Protein AF-A0A1F5ZMG3-F1 (afdb_monomer_lite)

pLDDT: mean 72.49, std 13.98, range [31.5, 93.44]

Foldseek 3Di:
DPPVLVVLLVLLLQLLLVCLVCVPPPVDDPVVNVVSVVVNVVSVVVNVVVVNDPQLVVLSNCCSNVVPNDPDRPVPDDPVRVVVSSCSSVDPVPPVPD

Radius of gyration: 13.79 Å; chains: 1; bounding box: 30×24×43 Å

Organism: NCBI:txid1798375

Sequence (98 aa):
MNETIKKLLKRYVQLTSWFVANESNQNLSVDQFETVLSEIGTVETQLFKGGVSLFAIDRIIKLVTDKNSLDKPISELTEDQQLKLFKAIFGEEAEWQT

Structure (mmCIF, N/CA/C/O backbone):
data_AF-A0A1F5ZMG3-F1
#
_entry.id   AF-A0A1F5ZMG3-F1
#
loop_
_atom_site.group_PDB
_atom_site.id
_atom_site.type_symbol
_atom_site.label_atom_id
_atom_site.label_alt_id
_atom_site.label_comp_id
_atom_site.label_asym_id
_atom_site.label_entity_id
_atom_site.label_seq_id
_atom_site.pdbx_PDB_ins_code
_atom_site.Cartn_x
_atom_site.Cartn_y
_atom_site.Cartn_z
_atom_site.occupancy
_atom_site.B_iso_or_equiv
_atom_site.auth_seq_id
_atom_site.auth_comp_id
_atom_site.auth_asym_id
_atom_site.auth_atom_id
_atom_site.pdbx_PDB_model_num
ATOM 1 N N . MET A 1 1 ? -7.198 1.612 16.583 1.00 60.75 1 MET A N 1
ATOM 2 C CA . MET A 1 1 ? -7.282 1.080 15.197 1.00 60.75 1 MET A CA 1
ATOM 3 C C . MET A 1 1 ? -7.163 -0.439 15.223 1.00 60.75 1 MET A C 1
ATOM 5 O O . MET A 1 1 ? -6.259 -0.943 15.875 1.00 60.75 1 MET A O 1
ATOM 9 N N . ASN A 1 2 ? -8.057 -1.150 14.529 1.00 75.12 2 ASN A N 1
ATOM 10 C CA . ASN A 1 2 ? -8.027 -2.612 14.399 1.00 75.12 2 ASN A CA 1
ATOM 11 C C . ASN A 1 2 ? -6.676 -3.072 13.806 1.00 75.12 2 ASN A C 1
ATOM 13 O O . ASN A 1 2 ? -6.244 -2.537 12.785 1.00 75.12 2 ASN A O 1
ATOM 17 N N . GLU A 1 3 ? -6.019 -4.059 14.422 1.00 79.50 3 GLU A N 1
ATOM 18 C CA . GLU A 1 3 ? -4.749 -4.642 13.944 1.00 79.50 3 GLU A CA 1
ATOM 19 C C . GLU A 1 3 ? -4.823 -5.127 12.487 1.00 79.50 3 GLU A C 1
ATOM 21 O O . GLU A 1 3 ? -3.844 -5.080 11.743 1.00 79.50 3 GLU A O 1
ATOM 26 N N . THR A 1 4 ? -6.015 -5.515 12.040 1.00 83.69 4 THR A N 1
ATOM 27 C CA . THR A 1 4 ? -6.293 -5.862 10.643 1.00 83.69 4 THR A CA 1
ATOM 28 C C . THR A 1 4 ? -6.085 -4.664 9.716 1.00 83.69 4 THR A C 1
ATOM 30 O O . THR A 1 4 ? -5.400 -4.782 8.705 1.00 83.69 4 THR A O 1
ATOM 33 N N . ILE A 1 5 ? -6.603 -3.486 10.081 1.00 81.06 5 ILE A N 1
ATOM 34 C CA . ILE A 1 5 ? -6.480 -2.263 9.271 1.00 81.06 5 ILE A CA 1
A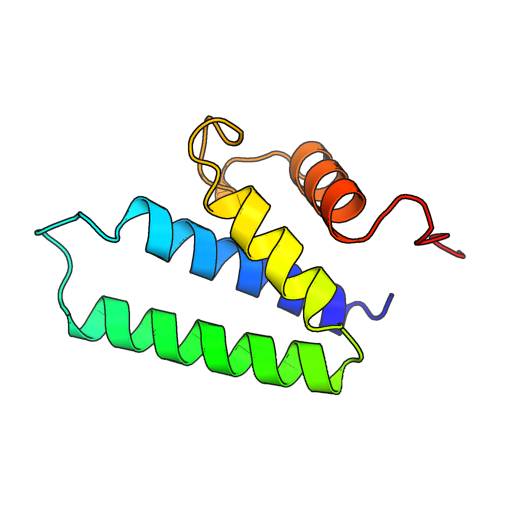TOM 35 C C . ILE A 1 5 ? -5.015 -1.824 9.197 1.00 81.06 5 ILE A C 1
ATOM 37 O O . ILE A 1 5 ? -4.538 -1.502 8.115 1.00 81.06 5 ILE A O 1
ATOM 41 N N . LYS A 1 6 ? -4.263 -1.900 10.305 1.00 77.94 6 LYS A N 1
ATOM 42 C CA . LYS A 1 6 ? -2.814 -1.614 10.302 1.00 77.94 6 LYS A CA 1
ATOM 43 C C . LYS A 1 6 ? -2.054 -2.480 9.300 1.00 77.94 6 LYS A C 1
ATOM 45 O O . LYS A 1 6 ? -1.245 -1.968 8.529 1.00 77.94 6 LYS A O 1
ATOM 50 N N . LYS A 1 7 ? -2.320 -3.790 9.296 1.00 84.06 7 LYS A N 1
ATOM 51 C CA . LYS A 1 7 ? -1.680 -4.733 8.366 1.00 84.06 7 LYS A CA 1
ATOM 52 C C . LYS A 1 7 ? -2.037 -4.425 6.913 1.00 84.06 7 LYS A C 1
ATOM 54 O O . LYS A 1 7 ? -1.153 -4.450 6.061 1.00 84.06 7 LYS A O 1
ATOM 59 N N . LEU A 1 8 ? -3.300 -4.095 6.643 1.00 86.06 8 LEU A N 1
ATOM 60 C CA . LEU A 1 8 ? -3.756 -3.715 5.306 1.00 86.06 8 LEU A CA 1
ATOM 61 C C . LEU A 1 8 ? -3.103 -2.422 4.827 1.00 86.06 8 LEU A C 1
ATOM 63 O O . LEU A 1 8 ? -2.616 -2.371 3.705 1.00 86.06 8 LEU A O 1
ATOM 67 N N . LEU A 1 9 ? -3.009 -1.414 5.692 1.00 81.19 9 LEU A N 1
ATOM 68 C CA . LEU A 1 9 ? -2.345 -0.154 5.375 1.00 81.19 9 LEU A CA 1
ATOM 69 C C . LEU A 1 9 ? -0.863 -0.355 5.072 1.00 81.19 9 LEU A C 1
ATOM 71 O O . LEU A 1 9 ? -0.375 0.146 4.064 1.00 81.19 9 LEU A O 1
ATOM 75 N N . LYS A 1 10 ? -0.1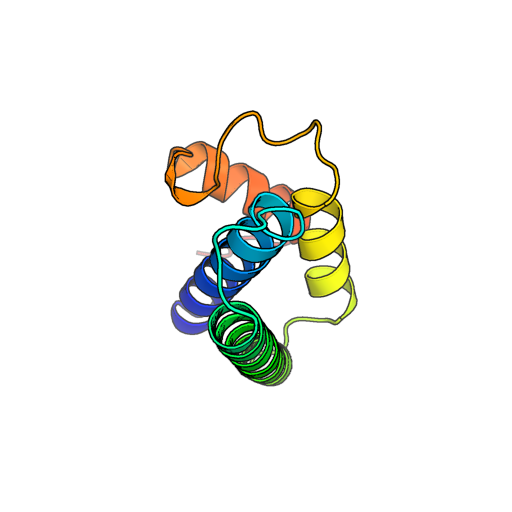55 -1.143 5.888 1.00 80.00 10 LYS A N 1
ATOM 76 C CA . LYS A 1 10 ? 1.246 -1.491 5.624 1.00 80.00 10 LYS A CA 1
ATOM 77 C C . LYS A 1 10 ? 1.411 -2.189 4.277 1.00 80.00 10 LYS A C 1
ATOM 79 O O . LYS A 1 10 ? 2.295 -1.815 3.512 1.00 80.00 10 LYS A O 1
ATOM 84 N N . ARG A 1 11 ? 0.541 -3.151 3.963 1.00 85.75 11 ARG A N 1
ATOM 85 C CA . ARG A 1 11 ? 0.580 -3.858 2.679 1.00 85.75 11 ARG A CA 1
ATOM 86 C C . ARG A 1 11 ? 0.277 -2.931 1.501 1.00 85.75 11 ARG A C 1
ATOM 88 O O . ARG A 1 11 ? 0.997 -2.971 0.511 1.00 85.75 11 ARG A O 1
ATOM 95 N N . TYR A 1 12 ? -0.732 -2.073 1.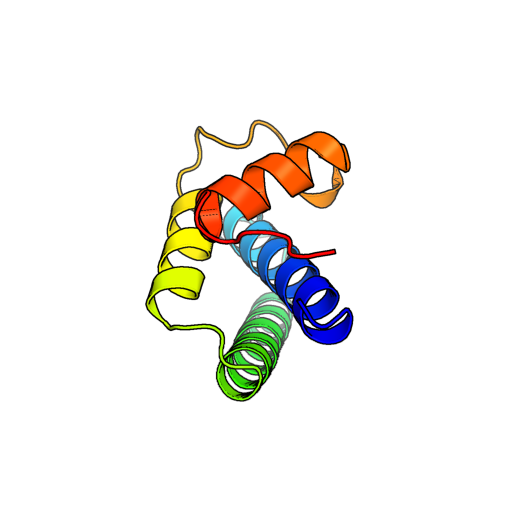622 1.00 85.69 12 TYR A N 1
ATOM 96 C CA . TYR A 1 12 ? -1.098 -1.099 0.593 1.00 85.69 12 TYR A CA 1
ATOM 97 C C . TYR A 1 12 ? 0.061 -0.155 0.262 1.00 85.69 12 TYR A C 1
ATOM 99 O O . TYR A 1 12 ? 0.428 0.030 -0.896 1.00 85.69 12 TYR A O 1
ATOM 107 N N . VAL A 1 13 ? 0.696 0.375 1.304 1.00 80.56 13 VAL A N 1
ATOM 108 C CA . VAL A 1 13 ? 1.863 1.250 1.213 1.00 80.56 13 VAL A CA 1
ATOM 109 C C . VAL A 1 13 ? 3.055 0.538 0.547 1.00 80.56 13 VAL A C 1
ATOM 111 O O . VAL A 1 13 ? 3.731 1.118 -0.301 1.00 80.56 13 VAL A O 1
ATOM 114 N N . GLN A 1 14 ? 3.309 -0.730 0.881 1.00 80.88 14 GLN A N 1
ATOM 115 C CA . GLN A 1 14 ? 4.388 -1.516 0.268 1.00 80.88 14 GLN A CA 1
ATOM 116 C C . GLN A 1 14 ? 4.152 -1.778 -1.224 1.00 80.88 14 GLN A C 1
ATOM 118 O O . GLN A 1 14 ? 5.070 -1.596 -2.021 1.00 80.88 14 GLN A O 1
ATOM 123 N N . LEU A 1 15 ? 2.935 -2.181 -1.601 1.00 84.69 15 LEU A N 1
ATOM 124 C CA . LEU A 1 15 ? 2.587 -2.481 -2.992 1.00 84.69 15 LEU A CA 1
ATOM 125 C C . LEU A 1 15 ? 2.637 -1.228 -3.871 1.00 84.69 15 LEU A C 1
ATOM 127 O O . LEU A 1 15 ? 3.236 -1.255 -4.943 1.00 84.69 15 LEU A O 1
ATOM 131 N N . THR A 1 16 ? 2.072 -0.116 -3.395 1.00 81.25 16 THR A N 1
ATOM 132 C CA . THR A 1 16 ? 2.118 1.171 -4.110 1.00 81.25 16 THR A CA 1
ATOM 133 C C . THR A 1 16 ? 3.552 1.686 -4.251 1.00 81.25 16 THR A C 1
ATOM 135 O O . THR A 1 16 ? 3.933 2.127 -5.331 1.00 81.25 16 THR A O 1
ATOM 138 N N . SER A 1 17 ? 4.389 1.542 -3.216 1.00 77.44 17 SER A N 1
ATOM 139 C CA . SER A 1 17 ? 5.815 1.905 -3.296 1.00 77.44 17 SER A CA 1
ATOM 140 C C . SER A 1 17 ? 6.578 1.050 -4.295 1.00 77.44 17 SER A C 1
ATOM 142 O O . SER A 1 17 ? 7.371 1.573 -5.073 1.00 77.44 17 SER A O 1
ATOM 144 N N . TRP A 1 18 ? 6.344 -0.266 -4.284 1.00 83.31 18 TRP A N 1
ATOM 145 C CA . TRP A 1 18 ? 6.959 -1.166 -5.252 1.00 83.31 18 TRP A CA 1
ATOM 146 C C . TRP A 1 18 ? 6.557 -0.781 -6.672 1.00 83.31 18 TRP A C 1
ATOM 148 O O . TRP A 1 18 ? 7.427 -0.688 -7.533 1.00 83.31 18 TRP A O 1
ATOM 158 N N . PHE A 1 19 ? 5.270 -0.505 -6.901 1.00 81.56 19 PHE A N 1
ATOM 159 C CA . PHE A 1 19 ? 4.762 -0.106 -8.208 1.00 81.56 19 PHE A CA 1
ATOM 160 C C . PHE A 1 19 ? 5.444 1.175 -8.700 1.00 81.56 19 PHE A C 1
ATOM 162 O O . PHE A 1 19 ? 6.034 1.163 -9.773 1.00 81.56 19 PHE A O 1
ATOM 169 N N . VAL A 1 20 ? 5.474 2.238 -7.888 1.00 77.19 20 VAL A N 1
ATOM 170 C CA . VAL A 1 20 ? 6.120 3.516 -8.251 1.00 77.19 20 VAL A CA 1
ATOM 171 C C . VAL A 1 20 ? 7.626 3.357 -8.490 1.00 77.19 20 VAL A C 1
ATOM 173 O O . VAL A 1 20 ? 8.165 3.936 -9.430 1.00 77.19 20 VAL A O 1
ATOM 176 N N . ALA A 1 21 ? 8.322 2.560 -7.675 1.00 76.25 21 ALA A N 1
ATOM 177 C CA . ALA A 1 21 ? 9.759 2.326 -7.842 1.00 76.25 21 ALA A CA 1
ATOM 178 C C . ALA A 1 21 ? 10.092 1.530 -9.115 1.00 76.25 21 ALA A C 1
ATOM 180 O O . ALA A 1 21 ? 11.201 1.634 -9.640 1.00 76.25 21 ALA A O 1
ATOM 181 N N . ASN A 1 22 ? 9.143 0.731 -9.606 1.00 78.19 22 ASN A N 1
ATOM 182 C CA . ASN A 1 22 ? 9.355 -0.193 -10.711 1.00 78.19 22 ASN A CA 1
ATOM 183 C C . ASN A 1 22 ? 8.594 0.175 -11.987 1.00 78.19 22 ASN A C 1
ATOM 185 O O . ASN A 1 22 ? 8.853 -0.448 -13.004 1.00 78.19 22 ASN A O 1
ATOM 189 N N . GLU A 1 23 ? 7.726 1.189 -11.993 1.00 74.50 23 GLU A N 1
ATOM 190 C CA . GLU A 1 23 ? 6.886 1.570 -13.147 1.00 74.50 23 GLU A CA 1
ATOM 191 C C . GLU A 1 23 ? 7.681 1.815 -14.443 1.00 74.50 23 GLU A C 1
ATOM 193 O O . GLU A 1 23 ? 7.158 1.673 -15.543 1.00 74.50 23 GLU A O 1
ATOM 198 N N . SER A 1 24 ? 8.961 2.181 -14.316 1.00 74.44 24 SER A N 1
ATOM 199 C CA . SER A 1 24 ? 9.880 2.440 -15.434 1.00 74.44 24 SER A CA 1
ATOM 200 C C . SER A 1 24 ? 10.884 1.301 -15.679 1.00 74.44 24 SER A C 1
ATOM 202 O O . SER A 1 24 ? 11.764 1.423 -16.531 1.00 74.44 24 SER A O 1
ATOM 204 N N . ASN A 1 25 ? 10.804 0.209 -14.915 1.00 77.19 25 ASN A N 1
ATOM 205 C CA . ASN A 1 25 ? 11.741 -0.907 -14.973 1.00 77.19 25 ASN A CA 1
ATOM 206 C C . ASN A 1 25 ? 11.378 -1.863 -16.118 1.00 77.19 25 ASN A C 1
ATOM 208 O O . ASN A 1 25 ? 10.471 -2.684 -16.006 1.00 77.19 25 ASN A O 1
ATOM 212 N N . GLN A 1 26 ? 12.142 -1.784 -17.207 1.00 72.38 26 GLN A N 1
ATOM 213 C CA . GLN A 1 26 ? 11.936 -2.586 -18.420 1.00 72.38 26 GLN A CA 1
ATOM 214 C C . GLN A 1 26 ? 12.265 -4.082 -18.250 1.00 72.38 26 GLN A C 1
ATOM 216 O O . GLN A 1 26 ? 11.982 -4.867 -19.150 1.00 72.38 26 GLN A O 1
ATOM 221 N N . ASN A 1 27 ? 12.857 -4.486 -17.119 1.00 79.75 27 ASN A N 1
ATOM 222 C CA . ASN A 1 27 ? 13.201 -5.885 -16.841 1.00 79.75 27 ASN A CA 1
ATOM 223 C C . ASN A 1 27 ? 12.067 -6.676 -16.169 1.00 79.75 27 ASN A C 1
ATOM 225 O O . ASN A 1 27 ? 12.206 -7.883 -15.977 1.00 79.75 27 ASN A O 1
ATOM 229 N N . LEU A 1 28 ? 10.977 -6.017 -15.768 1.00 78.62 28 LEU A N 1
ATOM 230 C CA . LEU A 1 28 ? 9.816 -6.669 -15.163 1.00 78.62 28 LEU A CA 1
ATOM 231 C C . LEU A 1 28 ? 8.753 -6.957 -16.221 1.00 78.62 28 LEU A C 1
ATOM 233 O O . LEU A 1 28 ? 8.551 -6.166 -17.143 1.00 78.62 28 LEU A O 1
ATOM 237 N N . SER A 1 29 ? 8.069 -8.096 -16.093 1.00 86.56 29 SER A N 1
ATOM 238 C CA . SER A 1 29 ? 7.002 -8.451 -17.029 1.00 86.56 29 SER A CA 1
ATOM 239 C C . SER A 1 29 ? 5.719 -7.677 -16.732 1.00 86.56 29 SER A C 1
ATOM 241 O O . SER A 1 29 ? 5.432 -7.325 -15.587 1.00 86.56 29 SER A O 1
ATOM 243 N N . VAL A 1 30 ? 4.910 -7.458 -17.771 1.00 83.50 30 VAL A N 1
ATOM 244 C CA . VAL A 1 30 ? 3.578 -6.842 -17.644 1.00 83.50 30 VAL A CA 1
ATOM 245 C C . VAL A 1 30 ? 2.716 -7.613 -16.639 1.00 83.50 30 VAL A C 1
ATOM 247 O O . VAL A 1 30 ? 2.127 -6.999 -15.754 1.00 83.50 30 VAL A O 1
ATOM 250 N N . ASP A 1 31 ? 2.753 -8.947 -16.675 1.00 87.44 31 ASP A N 1
ATOM 251 C CA . ASP A 1 31 ? 2.020 -9.819 -15.747 1.00 87.44 31 ASP A CA 1
ATOM 252 C C . ASP A 1 31 ? 2.357 -9.549 -14.266 1.00 87.44 31 ASP A C 1
ATOM 254 O O . ASP A 1 31 ? 1.493 -9.650 -13.388 1.00 87.44 31 ASP A O 1
ATOM 258 N N . GLN A 1 32 ? 3.609 -9.183 -13.957 1.00 81.12 32 GLN A N 1
ATOM 259 C CA . GLN A 1 32 ? 4.009 -8.821 -12.593 1.00 81.12 32 GLN A CA 1
ATOM 260 C C . GLN A 1 32 ? 3.362 -7.504 -12.153 1.00 81.12 32 GLN A C 1
ATOM 262 O O . GLN A 1 32 ? 2.888 -7.407 -11.020 1.00 81.12 32 GLN A O 1
ATOM 267 N N . PHE A 1 33 ? 3.289 -6.510 -13.042 1.00 82.50 33 PHE A N 1
ATOM 268 C CA . PHE A 1 33 ? 2.585 -5.258 -12.759 1.00 82.50 33 PHE A CA 1
ATOM 269 C C . PHE A 1 33 ? 1.082 -5.472 -12.607 1.00 82.50 33 PHE A C 1
ATOM 271 O O . PHE A 1 33 ? 0.497 -4.947 -11.663 1.00 82.50 33 PHE A O 1
ATOM 278 N N . GLU A 1 34 ? 0.464 -6.270 -13.479 1.00 85.06 34 GLU A N 1
ATOM 279 C CA . GLU A 1 34 ? -0.962 -6.600 -13.389 1.00 85.06 34 GLU A CA 1
ATOM 280 C C . GLU A 1 34 ? -1.299 -7.296 -12.066 1.00 85.06 34 GLU A C 1
ATOM 282 O O . GLU A 1 34 ? -2.274 -6.939 -11.402 1.00 85.06 34 GLU A O 1
ATOM 287 N N . THR A 1 35 ? -0.446 -8.228 -11.631 1.00 90.06 35 THR A N 1
ATOM 288 C CA . THR A 1 35 ? -0.590 -8.904 -10.335 1.00 90.06 35 THR A CA 1
ATOM 289 C C . THR A 1 35 ? -0.547 -7.900 -9.184 1.00 90.06 35 THR A C 1
ATOM 291 O O . THR A 1 35 ? -1.427 -7.905 -8.321 1.00 90.06 35 THR A O 1
ATOM 294 N N . VAL A 1 36 ? 0.441 -6.999 -9.177 1.00 87.19 36 VAL A N 1
ATOM 295 C CA . VAL A 1 36 ? 0.575 -5.989 -8.118 1.00 87.19 36 VAL A CA 1
ATOM 296 C C . VAL A 1 36 ? -0.600 -5.011 -8.125 1.00 87.19 36 VAL A C 1
ATOM 298 O O . VAL A 1 36 ? -1.152 -4.732 -7.063 1.00 87.19 36 VAL A O 1
ATOM 301 N N . LEU A 1 37 ? -1.039 -4.534 -9.292 1.00 84.75 37 LEU A N 1
ATOM 302 C CA . LEU A 1 37 ? -2.204 -3.652 -9.419 1.00 84.75 37 LEU A CA 1
ATOM 303 C C . LEU A 1 37 ? -3.493 -4.324 -8.924 1.00 84.75 37 LEU A C 1
ATOM 305 O O . LEU A 1 37 ? -4.284 -3.704 -8.210 1.00 84.75 37 LEU A O 1
ATOM 309 N N . SER A 1 38 ? -3.683 -5.608 -9.234 1.00 90.06 38 SER A N 1
ATOM 310 C CA . SER A 1 38 ? -4.814 -6.388 -8.725 1.00 90.06 38 SER A CA 1
ATOM 311 C C . SER A 1 38 ? -4.771 -6.534 -7.198 1.00 90.06 38 SER A C 1
ATOM 313 O O . SER A 1 38 ? -5.807 -6.439 -6.526 1.00 90.06 38 SER A O 1
ATOM 315 N N . GLU A 1 39 ? -3.586 -6.746 -6.617 1.00 92.25 39 GLU A N 1
ATOM 316 C CA . GLU A 1 39 ? -3.433 -6.780 -5.161 1.00 92.25 39 GLU A CA 1
ATOM 317 C C . GLU A 1 39 ? -3.712 -5.415 -4.519 1.00 92.25 39 GLU A C 1
ATOM 319 O O . GLU A 1 39 ? -4.414 -5.363 -3.508 1.00 92.25 39 GLU A O 1
ATOM 324 N N . ILE A 1 40 ? -3.230 -4.317 -5.115 1.00 87.62 40 ILE A N 1
ATOM 325 C CA . ILE A 1 40 ? -3.512 -2.942 -4.672 1.00 87.62 40 ILE A CA 1
ATOM 326 C C . ILE A 1 40 ? -5.028 -2.725 -4.590 1.00 87.62 40 ILE A C 1
ATOM 328 O O . ILE A 1 40 ? -5.530 -2.417 -3.508 1.00 87.62 40 ILE A O 1
ATOM 332 N N . GLY A 1 41 ? -5.773 -2.992 -5.671 1.00 83.38 41 GLY A N 1
ATOM 333 C CA . GLY A 1 41 ? -7.233 -2.820 -5.690 1.00 83.38 41 GLY A CA 1
ATOM 334 C C . GLY A 1 41 ? -7.973 -3.715 -4.683 1.00 83.38 41 GLY A C 1
ATOM 335 O O . GLY A 1 41 ? -8.972 -3.312 -4.074 1.00 83.38 41 GLY A O 1
ATOM 336 N N . THR A 1 42 ? -7.455 -4.922 -4.431 1.00 93.44 42 THR A N 1
ATOM 337 C CA . THR A 1 42 ? -7.998 -5.821 -3.399 1.00 93.44 42 THR A CA 1
ATOM 338 C C . THR A 1 42 ? -7.807 -5.244 -1.997 1.00 93.44 42 THR A C 1
ATOM 340 O O . THR A 1 42 ? -8.743 -5.249 -1.192 1.00 93.44 42 THR A O 1
ATOM 343 N N . VAL A 1 43 ? -6.611 -4.732 -1.693 1.00 90.12 43 VAL A N 1
ATOM 344 C CA . VAL A 1 43 ? -6.308 -4.136 -0.388 1.00 90.12 43 VAL A CA 1
ATOM 345 C C . VAL A 1 43 ? -7.093 -2.837 -0.186 1.00 90.12 43 VAL A C 1
ATOM 347 O O . VAL A 1 43 ? -7.662 -2.660 0.889 1.00 90.12 43 VAL A O 1
ATOM 350 N N . GLU A 1 44 ? -7.226 -1.979 -1.204 1.00 85.88 44 GLU A N 1
ATOM 351 C CA . GLU A 1 44 ? -8.083 -0.778 -1.153 1.00 85.88 44 GLU A CA 1
ATOM 352 C C . GLU A 1 44 ? -9.523 -1.124 -0.801 1.00 85.88 44 GLU A C 1
ATOM 354 O O . GLU A 1 44 ? -10.102 -0.548 0.118 1.00 85.88 44 GLU A O 1
ATOM 359 N N . THR A 1 45 ? -10.089 -2.128 -1.471 1.00 87.44 45 THR A N 1
ATOM 360 C CA . THR A 1 45 ? -11.454 -2.589 -1.196 1.00 87.44 45 THR A CA 1
ATOM 361 C C . THR A 1 45 ? -11.616 -3.026 0.263 1.00 87.44 45 THR A C 1
ATOM 363 O O . THR A 1 45 ? -12.640 -2.749 0.892 1.00 87.44 45 THR A O 1
ATOM 366 N N . GLN A 1 46 ? -10.616 -3.705 0.832 1.00 89.50 46 GLN A N 1
ATOM 367 C CA . GLN A 1 46 ? -10.640 -4.125 2.235 1.00 89.50 46 GLN A CA 1
ATOM 368 C C . GLN A 1 46 ? -10.481 -2.944 3.199 1.00 89.50 46 GLN A C 1
ATOM 370 O O . GLN A 1 46 ? -11.153 -2.909 4.230 1.00 89.50 46 GLN A O 1
ATOM 375 N N . LEU A 1 47 ? -9.650 -1.960 2.855 1.00 84.88 47 LEU A N 1
ATOM 376 C CA . LEU A 1 47 ? -9.493 -0.722 3.616 1.00 84.88 47 LEU A CA 1
ATOM 377 C C . LEU A 1 47 ? -10.794 0.090 3.637 1.00 84.88 47 LEU A C 1
ATOM 379 O O . LEU A 1 47 ? -11.224 0.499 4.717 1.00 84.88 47 LEU A O 1
ATOM 383 N N . PHE A 1 48 ? -11.479 0.230 2.496 1.00 82.56 48 PHE A N 1
ATOM 384 C CA . PHE A 1 48 ? -12.791 0.883 2.420 1.00 82.56 48 PHE A CA 1
ATOM 385 C C . PHE A 1 48 ? -13.837 0.176 3.280 1.00 82.56 48 PHE A C 1
ATOM 387 O O . PHE A 1 48 ? -14.542 0.821 4.054 1.00 82.56 48 PHE A O 1
ATOM 394 N N . LYS A 1 49 ? -13.901 -1.160 3.216 1.00 86.75 49 LYS A N 1
ATOM 395 C CA . LYS A 1 49 ? -14.777 -1.958 4.095 1.00 86.75 49 LYS A CA 1
ATOM 396 C C . LYS A 1 49 ? -14.425 -1.797 5.576 1.00 86.75 49 LYS A C 1
ATOM 398 O O . LYS A 1 49 ? -15.305 -1.893 6.424 1.00 86.75 49 LYS A O 1
ATOM 403 N N . GLY A 1 50 ? -13.152 -1.546 5.881 1.00 82.88 50 GLY A N 1
ATOM 404 C CA . GLY A 1 50 ? -12.653 -1.233 7.218 1.00 82.88 50 GLY A CA 1
ATOM 405 C C . GLY A 1 50 ? -12.902 0.208 7.676 1.00 82.88 50 GLY A C 1
ATOM 406 O O . GLY A 1 50 ? -12.486 0.553 8.779 1.00 82.88 50 GLY A O 1
ATOM 407 N N . GLY A 1 51 ? -13.557 1.045 6.864 1.00 80.38 51 GLY A N 1
ATOM 408 C CA . GLY A 1 51 ? -13.873 2.436 7.198 1.00 80.38 51 GLY A CA 1
ATOM 409 C C . GLY A 1 51 ? -12.762 3.442 6.883 1.00 80.38 51 GLY A C 1
ATOM 410 O O . GLY A 1 51 ? -12.857 4.597 7.292 1.00 80.38 51 GLY A O 1
ATOM 411 N N . VAL A 1 52 ? -11.711 3.040 6.161 1.00 79.44 52 VAL A N 1
ATOM 412 C CA . VAL A 1 52 ? -10.685 3.975 5.676 1.00 79.44 52 VAL A CA 1
ATOM 413 C C . VAL A 1 52 ? -11.266 4.799 4.531 1.00 79.44 52 VAL A C 1
ATOM 415 O O . VAL A 1 52 ? -11.837 4.251 3.594 1.00 79.44 52 VAL A O 1
ATOM 418 N N . SER A 1 53 ? -11.141 6.123 4.603 1.00 81.38 53 SER A N 1
ATOM 419 C CA . SER A 1 53 ? -11.706 7.029 3.603 1.00 81.38 53 SER A CA 1
ATOM 420 C C . SER A 1 53 ? -10.844 7.119 2.341 1.00 81.38 53 SER A C 1
ATOM 422 O O . SER A 1 53 ? -9.623 6.961 2.390 1.00 81.38 53 SER A O 1
ATOM 424 N N . LEU A 1 54 ? -11.474 7.469 1.213 1.00 76.69 54 LEU A N 1
ATOM 425 C CA . LEU A 1 54 ? -10.781 7.793 -0.046 1.00 76.69 54 LEU A CA 1
ATOM 426 C C . LEU A 1 54 ? -9.716 8.874 0.157 1.00 76.69 54 LEU A C 1
ATOM 428 O O . LEU A 1 54 ? -8.628 8.767 -0.386 1.00 76.69 54 LEU A O 1
ATOM 432 N N . PHE A 1 55 ? -9.992 9.865 1.007 1.00 78.75 55 PHE A N 1
ATOM 433 C CA . PHE A 1 55 ? -9.038 10.919 1.347 1.00 78.75 55 PHE A CA 1
ATOM 434 C C . PHE A 1 55 ? -7.752 10.384 1.995 1.00 78.75 55 PHE A C 1
ATOM 436 O O . PHE A 1 55 ? -6.659 10.863 1.692 1.00 78.75 55 PHE A O 1
ATOM 443 N N . ALA A 1 56 ? -7.864 9.386 2.876 1.00 74.19 56 ALA A N 1
ATOM 444 C CA . ALA A 1 56 ? -6.700 8.760 3.492 1.00 74.19 56 ALA A CA 1
ATOM 445 C C . ALA A 1 56 ? -5.888 7.952 2.469 1.00 74.19 56 ALA A C 1
ATOM 447 O O . ALA A 1 56 ? -4.662 8.034 2.474 1.00 74.19 56 ALA A O 1
ATOM 448 N N . ILE A 1 57 ? -6.559 7.237 1.559 1.00 75.50 57 ILE A N 1
ATOM 449 C CA . ILE A 1 57 ? -5.913 6.535 0.439 1.00 75.50 57 ILE A CA 1
ATOM 450 C C . ILE A 1 57 ? -5.165 7.523 -0.468 1.00 75.50 57 ILE A C 1
ATOM 452 O O . ILE A 1 57 ? -3.979 7.338 -0.731 1.00 75.50 57 ILE A O 1
ATOM 456 N N . ASP A 1 58 ? -5.803 8.631 -0.842 1.00 77.56 58 ASP A N 1
ATOM 457 C CA . ASP A 1 58 ? -5.205 9.697 -1.656 1.00 77.56 58 ASP A CA 1
ATOM 458 C C . ASP A 1 58 ? -3.945 10.291 -1.011 1.00 77.56 58 ASP A C 1
ATOM 460 O O . ASP A 1 58 ? -2.966 10.598 -1.693 1.00 77.56 58 ASP A O 1
ATOM 464 N N . ARG A 1 59 ? -3.940 10.447 0.319 1.00 76.00 59 ARG A N 1
ATOM 465 C CA . ARG A 1 59 ? -2.759 10.902 1.067 1.00 76.00 59 ARG A CA 1
ATOM 466 C C . ARG A 1 59 ? -1.621 9.889 1.040 1.00 76.00 59 ARG A C 1
ATOM 468 O O . ARG A 1 59 ? -0.472 10.308 0.928 1.00 76.00 59 ARG A O 1
ATOM 475 N N . ILE A 1 60 ? -1.923 8.590 1.121 1.00 74.06 60 ILE A N 1
ATOM 476 C CA . ILE A 1 60 ? -0.912 7.533 0.970 1.00 74.06 60 ILE A CA 1
ATOM 477 C C . ILE A 1 60 ? -0.283 7.621 -0.414 1.00 74.06 60 ILE A C 1
ATOM 479 O O . ILE A 1 60 ? 0.939 7.679 -0.513 1.00 74.06 60 ILE A O 1
ATOM 483 N N . ILE A 1 61 ? -1.112 7.666 -1.461 1.00 72.62 61 ILE A N 1
ATOM 484 C CA . ILE A 1 61 ? -0.641 7.733 -2.846 1.00 72.62 61 ILE A CA 1
ATOM 485 C C . ILE A 1 61 ? 0.244 8.961 -3.019 1.00 72.62 61 ILE A C 1
ATOM 487 O O . ILE A 1 61 ? 1.393 8.808 -3.414 1.00 72.62 61 ILE A O 1
ATOM 491 N N . LYS A 1 62 ? -0.236 10.153 -2.635 1.00 74.19 62 LYS A N 1
ATOM 492 C CA . LYS A 1 62 ? 0.551 11.392 -2.710 1.00 74.19 62 LYS A CA 1
ATOM 493 C C . LYS A 1 62 ? 1.905 11.228 -2.043 1.00 74.19 62 LYS A C 1
ATOM 495 O O . LYS A 1 62 ? 2.912 11.478 -2.686 1.00 74.19 62 LYS A O 1
ATOM 500 N N . LEU A 1 63 ? 1.936 10.729 -0.812 1.00 71.75 63 LEU A N 1
ATOM 501 C CA . LEU A 1 63 ? 3.171 10.589 -0.051 1.00 71.75 63 LEU A CA 1
ATOM 502 C C . LEU A 1 63 ? 4.159 9.586 -0.673 1.00 71.75 63 LEU A C 1
ATOM 504 O O . LEU A 1 63 ? 5.363 9.817 -0.635 1.00 71.75 63 LEU A O 1
ATOM 508 N N . VAL A 1 64 ? 3.664 8.496 -1.262 1.00 70.56 64 VAL A N 1
ATOM 509 C CA . VAL A 1 64 ? 4.495 7.494 -1.952 1.00 70.56 64 VAL A CA 1
ATOM 510 C C . VAL A 1 64 ? 4.959 7.989 -3.330 1.00 70.56 64 VAL A C 1
ATOM 512 O O . VAL A 1 64 ? 6.071 7.684 -3.753 1.00 70.56 64 VAL A O 1
ATOM 515 N N . THR A 1 65 ? 4.124 8.757 -4.036 1.00 66.44 65 THR A N 1
ATOM 516 C CA . THR A 1 65 ? 4.426 9.305 -5.372 1.00 66.44 65 THR A CA 1
ATOM 517 C C . THR A 1 65 ? 5.273 10.570 -5.344 1.00 66.44 65 THR A C 1
ATOM 519 O O . THR A 1 65 ? 5.900 10.895 -6.353 1.00 66.44 65 THR A O 1
ATOM 522 N N . ASP A 1 66 ? 5.313 11.284 -4.217 1.00 70.19 66 ASP A N 1
ATOM 523 C CA . ASP A 1 66 ? 6.168 12.452 -4.029 1.00 70.19 66 ASP A CA 1
ATOM 524 C C . ASP A 1 66 ? 7.620 11.965 -3.878 1.00 70.19 66 ASP A C 1
ATOM 526 O O . ASP A 1 66 ? 8.150 11.809 -2.775 1.00 70.19 66 ASP A O 1
ATOM 530 N N . LYS A 1 67 ? 8.231 11.645 -5.032 1.00 48.81 67 LYS A N 1
ATOM 531 C CA . LYS A 1 67 ? 9.522 10.961 -5.274 1.00 48.81 67 LYS A CA 1
ATOM 532 C C . LYS A 1 67 ? 10.746 11.543 -4.539 1.00 48.81 67 LYS A C 1
ATOM 534 O O . LYS A 1 67 ? 11.833 10.997 -4.677 1.00 48.81 67 LYS A O 1
ATOM 539 N N . ASN A 1 68 ? 10.584 12.602 -3.747 1.00 48.75 68 ASN A N 1
ATOM 540 C CA . ASN A 1 68 ? 11.635 13.251 -2.957 1.00 48.75 68 ASN A CA 1
ATOM 541 C C . ASN A 1 68 ? 11.495 13.062 -1.435 1.00 48.75 68 ASN A C 1
ATOM 543 O O . ASN A 1 68 ? 12.349 13.531 -0.690 1.00 48.75 68 ASN A O 1
ATOM 547 N N . SER A 1 69 ? 10.430 12.416 -0.950 1.00 50.62 69 SER A N 1
ATOM 548 C CA . SER A 1 69 ? 10.181 12.293 0.499 1.00 50.62 69 SER A CA 1
ATOM 549 C C . SER A 1 69 ? 10.716 10.995 1.109 1.00 50.62 69 SER A C 1
ATOM 551 O O . SER A 1 69 ? 10.839 10.879 2.329 1.00 50.62 69 SER A O 1
ATOM 553 N N . LEU A 1 70 ? 11.014 10.000 0.272 1.00 54.34 70 LEU A N 1
ATOM 554 C CA . LEU A 1 70 ? 11.456 8.677 0.689 1.00 54.34 70 LEU A CA 1
ATOM 555 C C . LEU A 1 70 ? 12.750 8.326 -0.042 1.00 54.34 70 LEU A C 1
ATOM 557 O O . LEU A 1 70 ? 12.724 7.759 -1.127 1.00 54.34 70 LEU A O 1
ATOM 561 N N . ASP A 1 71 ? 13.886 8.629 0.591 1.00 56.06 71 ASP A N 1
ATOM 562 C CA . ASP A 1 71 ? 15.230 8.276 0.097 1.00 56.06 71 ASP A CA 1
ATOM 563 C C . ASP A 1 71 ? 15.422 6.761 -0.111 1.00 56.06 71 ASP A C 1
ATOM 565 O O . ASP A 1 71 ? 16.415 6.329 -0.697 1.00 56.06 71 ASP A O 1
ATOM 569 N N . LYS A 1 72 ? 14.511 5.935 0.424 1.00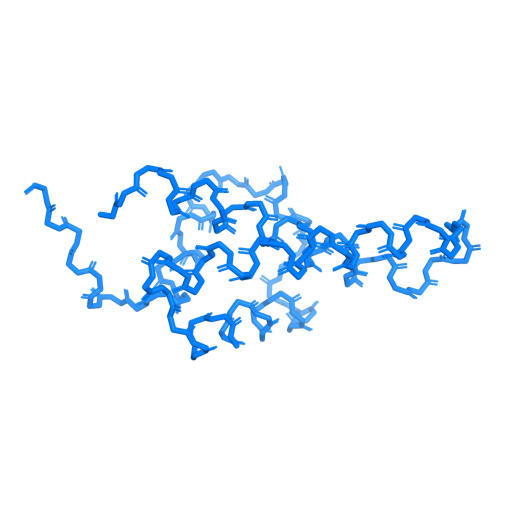 60.06 72 LYS A N 1
ATOM 570 C CA . LYS A 1 72 ? 14.574 4.472 0.410 1.00 60.06 72 LYS A CA 1
ATOM 571 C C . LYS A 1 72 ? 13.179 3.850 0.306 1.00 60.06 72 LYS A C 1
ATOM 573 O O . LYS A 1 72 ? 12.210 4.452 0.779 1.00 60.06 72 LYS A O 1
ATOM 578 N N . PRO A 1 73 ? 13.069 2.618 -0.226 1.00 60.69 73 PRO A N 1
ATOM 579 C CA . PRO A 1 73 ? 11.838 1.835 -0.174 1.00 60.69 73 PRO A CA 1
ATOM 580 C C . PRO A 1 73 ? 11.281 1.730 1.252 1.00 60.69 73 PRO A C 1
ATOM 582 O O . PRO A 1 73 ? 12.032 1.604 2.217 1.00 60.69 73 PRO A O 1
ATOM 585 N N . ILE A 1 74 ? 9.954 1.690 1.406 1.00 61.47 74 ILE A N 1
ATOM 586 C CA . ILE A 1 74 ? 9.311 1.636 2.734 1.00 61.47 74 ILE A CA 1
ATOM 587 C C . ILE A 1 74 ? 9.698 0.386 3.539 1.00 61.47 74 ILE A C 1
ATOM 589 O O . ILE A 1 74 ? 9.755 0.431 4.769 1.00 61.47 74 ILE A O 1
ATOM 593 N N . SER A 1 75 ? 10.027 -0.716 2.861 1.00 56.47 75 SER A N 1
ATOM 594 C CA . SER A 1 75 ? 10.579 -1.930 3.479 1.00 56.47 75 SER A CA 1
ATOM 595 C C . SER A 1 75 ? 11.923 -1.716 4.180 1.00 56.47 75 SER A C 1
ATOM 597 O O . SER A 1 75 ? 12.280 -2.520 5.034 1.00 56.47 75 SER A O 1
ATOM 599 N N . GLU A 1 76 ? 12.648 -0.654 3.835 1.00 65.38 76 GLU A N 1
ATOM 600 C CA . GLU A 1 76 ? 13.945 -0.286 4.412 1.00 65.38 76 GLU A CA 1
ATOM 601 C C . GLU A 1 76 ? 13.839 0.828 5.463 1.00 65.38 76 GLU A C 1
ATOM 603 O O . GLU A 1 76 ? 14.837 1.186 6.091 1.00 65.38 76 GLU A O 1
ATOM 608 N N . LEU A 1 77 ? 12.641 1.379 5.674 1.00 66.94 77 LEU A N 1
ATOM 609 C CA . LEU A 1 77 ? 12.385 2.333 6.747 1.00 66.94 77 LEU A CA 1
ATOM 610 C C . LEU A 1 77 ? 12.311 1.619 8.094 1.00 66.94 77 LEU A C 1
ATOM 612 O O . LEU A 1 77 ? 11.756 0.523 8.208 1.00 66.94 77 LEU A O 1
ATOM 616 N N . THR A 1 78 ? 12.795 2.286 9.139 1.00 68.50 78 THR A N 1
ATOM 617 C CA . THR A 1 78 ? 12.586 1.825 10.514 1.00 68.50 78 THR A CA 1
ATOM 618 C C . THR A 1 78 ? 11.101 1.878 10.876 1.00 68.50 78 THR A C 1
ATOM 620 O O . THR A 1 78 ? 10.333 2.649 10.295 1.00 68.50 78 THR A O 1
ATOM 623 N N . GLU A 1 79 ? 10.674 1.093 11.870 1.00 61.44 79 GLU A N 1
ATOM 624 C CA . GLU A 1 79 ? 9.288 1.147 12.363 1.00 61.44 79 GLU A CA 1
ATOM 625 C C . GLU A 1 79 ? 8.873 2.564 12.773 1.00 61.44 79 GLU A C 1
ATOM 627 O O . GLU A 1 79 ? 7.742 2.969 12.526 1.00 61.44 79 GLU A O 1
ATOM 632 N N . ASP A 1 80 ? 9.801 3.346 13.319 1.00 60.44 80 ASP A N 1
ATOM 633 C CA . ASP A 1 80 ? 9.570 4.721 13.759 1.00 60.44 80 ASP A CA 1
ATOM 634 C C . ASP A 1 80 ? 9.331 5.681 12.580 1.00 60.44 80 ASP A C 1
ATOM 636 O O . ASP A 1 80 ? 8.466 6.560 12.627 1.00 60.44 80 ASP A O 1
ATOM 640 N N . GLN A 1 81 ? 10.058 5.483 11.476 1.00 64.75 81 GLN A N 1
ATOM 641 C CA . GLN A 1 81 ? 9.844 6.208 10.222 1.00 64.75 81 GLN A CA 1
ATOM 642 C C . GLN A 1 81 ? 8.529 5.796 9.561 1.00 64.75 81 GLN A C 1
ATOM 644 O O . GLN A 1 81 ? 7.774 6.664 9.130 1.00 64.75 81 GLN A O 1
ATOM 649 N N . GLN A 1 82 ? 8.217 4.495 9.548 1.00 65.00 82 GLN A N 1
ATOM 650 C CA . GLN A 1 82 ? 6.927 3.986 9.080 1.00 65.00 82 GLN A CA 1
ATOM 651 C C . GLN A 1 82 ? 5.784 4.588 9.909 1.00 65.00 82 GLN A C 1
ATOM 653 O O . GLN A 1 82 ? 4.807 5.072 9.346 1.00 65.00 82 GLN A O 1
ATOM 658 N N . LEU A 1 83 ? 5.919 4.639 11.238 1.00 62.62 83 LEU A N 1
ATOM 659 C CA . LEU A 1 83 ? 4.920 5.193 12.150 1.00 62.62 83 LEU A CA 1
ATOM 660 C C . LEU A 1 83 ? 4.706 6.696 11.936 1.00 62.62 83 LEU A C 1
ATOM 662 O O . LEU A 1 83 ? 3.562 7.148 11.924 1.00 62.62 83 LEU A O 1
ATOM 666 N N . LYS A 1 84 ? 5.777 7.473 11.737 1.00 62.59 84 LYS A N 1
ATOM 667 C CA . LYS A 1 84 ? 5.686 8.898 11.373 1.00 62.59 84 LYS A CA 1
ATOM 668 C C . LYS A 1 84 ? 4.978 9.094 10.035 1.00 62.59 84 LYS A C 1
ATOM 670 O O . LYS A 1 84 ? 4.126 9.973 9.934 1.00 62.59 84 LYS A O 1
ATOM 675 N N . LEU A 1 85 ? 5.266 8.236 9.056 1.00 67.06 85 LEU A N 1
ATOM 676 C CA . LEU A 1 85 ? 4.567 8.199 7.774 1.00 67.06 85 LEU A CA 1
ATOM 677 C C . LEU A 1 85 ? 3.063 7.985 7.976 1.00 67.06 85 LEU A C 1
ATOM 679 O O . LEU A 1 85 ? 2.244 8.759 7.488 1.00 67.06 85 LEU A O 1
ATOM 683 N N . PHE A 1 86 ? 2.702 6.965 8.759 1.00 63.06 86 PHE A N 1
ATOM 684 C CA . PHE A 1 86 ? 1.313 6.655 9.076 1.00 63.06 86 PHE A CA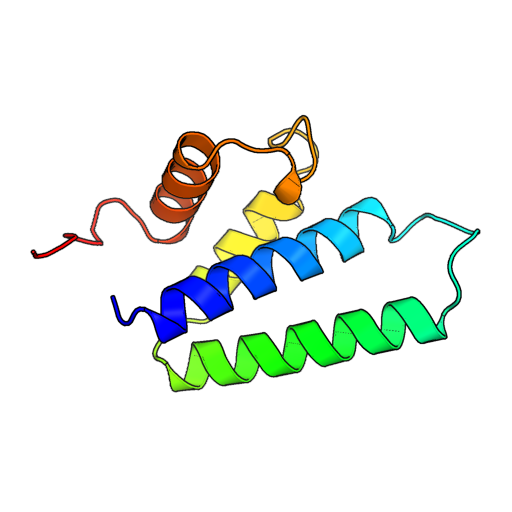 1
ATOM 685 C C . PHE A 1 86 ? 0.630 7.831 9.782 1.00 63.06 86 PHE A C 1
ATOM 687 O O . PHE A 1 86 ? -0.460 8.229 9.386 1.00 63.06 86 PHE A O 1
ATOM 694 N N . LYS A 1 87 ? 1.271 8.457 10.772 1.00 60.78 87 LYS A N 1
ATOM 695 C CA . LYS A 1 87 ? 0.717 9.645 11.443 1.00 60.78 87 LYS A CA 1
ATOM 696 C C . LYS A 1 87 ? 0.518 10.824 10.484 1.00 60.78 87 LYS A C 1
ATOM 698 O O . LYS A 1 87 ? -0.503 11.494 10.568 1.00 60.78 87 LYS A O 1
ATOM 703 N N . ALA A 1 88 ? 1.431 11.050 9.539 1.00 63.25 88 ALA A N 1
ATOM 704 C CA . ALA A 1 88 ? 1.280 12.101 8.529 1.00 63.25 88 ALA A CA 1
ATOM 705 C C . ALA A 1 88 ? 0.103 11.832 7.570 1.00 63.25 88 ALA A C 1
ATOM 707 O O . ALA A 1 88 ? -0.636 12.746 7.205 1.00 63.25 88 ALA A O 1
ATOM 708 N N . ILE A 1 89 ? -0.109 10.567 7.201 1.00 59.31 89 ILE A N 1
ATOM 709 C CA . ILE A 1 89 ? -1.205 10.134 6.325 1.00 59.31 89 ILE A CA 1
ATOM 710 C C . ILE A 1 89 ? -2.560 10.277 7.034 1.00 59.31 89 ILE A C 1
ATOM 712 O O . ILE A 1 89 ? -3.492 10.872 6.487 1.00 59.31 89 ILE A O 1
ATOM 716 N N . PHE A 1 90 ? -2.662 9.752 8.255 1.00 60.84 90 PHE A N 1
ATOM 717 C CA . PHE A 1 90 ? -3.919 9.638 9.001 1.00 60.84 90 PHE A CA 1
ATOM 718 C C . PHE A 1 90 ? -4.230 10.850 9.897 1.00 60.84 90 PHE A C 1
ATOM 720 O O . PHE A 1 90 ? -5.350 10.956 10.384 1.00 60.84 90 PHE A O 1
ATOM 727 N N . GLY A 1 91 ? -3.289 11.791 10.045 1.00 51.28 91 GLY A N 1
ATOM 728 C CA . GLY A 1 91 ? -3.410 12.991 10.879 1.00 51.28 91 GLY A CA 1
ATOM 729 C C . GLY A 1 91 ? -3.075 12.757 12.361 1.00 51.28 91 GLY A C 1
ATOM 730 O O . GLY A 1 91 ? -3.146 11.634 12.861 1.00 51.28 91 GLY A O 1
ATOM 731 N N . GLU A 1 92 ? -2.731 13.837 13.077 1.00 47.09 92 GLU A N 1
ATOM 732 C CA . GLU A 1 92 ? -2.566 13.834 14.547 1.00 47.09 92 GLU A CA 1
ATOM 733 C C . GLU A 1 92 ? -3.891 13.592 15.299 1.00 47.09 92 GLU A C 1
ATOM 735 O O . GLU A 1 92 ? -3.862 13.150 16.441 1.00 47.09 92 GLU A O 1
ATOM 740 N N . GLU A 1 93 ? -5.043 13.792 14.646 1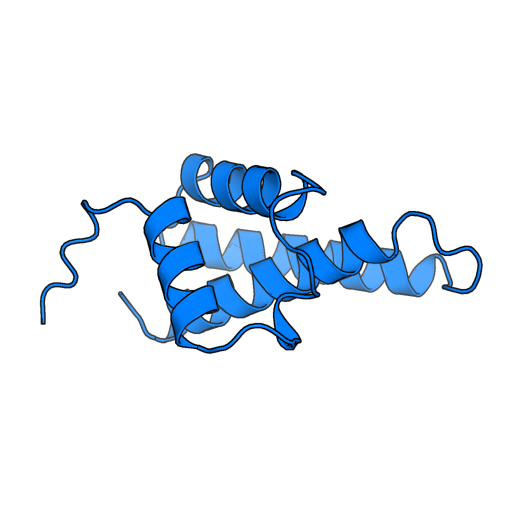.00 42.31 93 GLU A N 1
ATOM 741 C CA . GLU A 1 93 ? -6.388 13.515 15.187 1.00 42.31 93 GLU A CA 1
ATOM 742 C C . GLU A 1 93 ? -6.765 12.031 15.212 1.00 42.31 93 GLU A C 1
ATOM 744 O O . GLU A 1 93 ? -7.821 11.664 15.733 1.00 42.31 93 GLU A O 1
ATOM 749 N N . ALA A 1 94 ? -5.898 11.141 14.722 1.00 43.88 94 ALA A N 1
ATOM 750 C CA . ALA A 1 94 ? -5.899 9.788 15.243 1.00 43.88 94 ALA A CA 1
ATOM 751 C C . ALA A 1 94 ? -5.406 9.873 16.695 1.00 43.88 94 ALA A C 1
ATOM 753 O O . ALA A 1 94 ? -4.265 9.522 16.982 1.00 43.88 94 ALA A O 1
ATOM 754 N N . GLU A 1 95 ? -6.243 10.366 17.614 1.00 36.53 95 GLU A N 1
ATOM 755 C CA . GLU A 1 95 ? -6.093 10.057 19.025 1.00 36.53 95 GLU A CA 1
ATOM 756 C C . GLU A 1 95 ? -6.013 8.535 19.092 1.00 36.53 95 GLU A C 1
ATOM 758 O O . GLU A 1 95 ? -6.984 7.806 18.867 1.00 36.53 95 GLU A O 1
ATOM 763 N N . TRP A 1 96 ? -4.794 8.046 19.295 1.00 41.00 96 TRP A N 1
ATOM 764 C CA . TRP A 1 96 ? -4.489 6.648 19.515 1.00 41.00 96 TRP A CA 1
ATOM 765 C C . TRP A 1 96 ? -5.017 6.324 20.907 1.00 41.00 96 TRP A C 1
ATOM 767 O O . TRP A 1 96 ? -4.234 6.189 21.842 1.00 41.00 96 TRP A O 1
ATOM 777 N N . GLN A 1 97 ? -6.343 6.305 21.062 1.00 31.50 97 GLN A N 1
ATOM 778 C CA . GLN A 1 97 ? -6.979 5.973 22.321 1.00 31.50 97 GLN A CA 1
ATOM 779 C C . GLN A 1 97 ? -6.619 4.518 22.626 1.00 31.50 97 GLN A C 1
ATOM 781 O O . GLN A 1 97 ? -7.047 3.581 21.945 1.00 31.50 97 GLN A O 1
ATOM 786 N N . THR A 1 98 ? -5.680 4.416 23.563 1.00 37.56 98 THR A N 1
ATOM 787 C CA . THR A 1 98 ? -5.349 3.272 24.409 1.00 37.56 98 THR A CA 1
ATOM 788 C C . THR A 1 98 ? -6.589 2.645 25.011 1.00 37.56 98 THR A C 1
ATOM 790 O O . THR A 1 98 ? -7.477 3.427 25.417 1.00 37.56 98 THR A O 1
#

Secondary structure (DSSP, 8-state):
--HHHHHHHHHHHHHHHHHHHHTT-TTS-HHHHHHHHHHHHHHHHHHHHTT--HHHHHHHHHHHH-TTS-SS-GGGS-HHHHHHHHHHHH-TT-----